Protein AF-A0A960THM5-F1 (afdb_monomer_lite)

Sequence (81 aa):
MKILAIRGVLDSSTGHRFERSLMELLREHREPIGLDFSGLKYMTSAGVASFLRVSQKAKERNSQLAIIRPSQEVGMMLDFL

Foldseek 3Di:
DAEDEDADEQEPVCLVVVLVVLVVVLVVDLEEYEYEQQRHDYYDPRRLVSVVVSQVVCVVSNYHYHYHDHDPRRVVSNVVD

Structure (mmCIF, N/CA/C/O backbone):
data_AF-A0A960THM5-F1
#
_entry.id   AF-A0A960THM5-F1
#
loop_
_atom_site.group_PDB
_atom_site.id
_atom_site.type_symbol
_atom_site.label_atom_id
_atom_site.label_alt_id
_atom_site.label_comp_id
_atom_site.label_asym_id
_atom_site.label_entity_id
_atom_site.label_seq_id
_atom_site.pdbx_PDB_ins_code
_atom_site.Cartn_x
_atom_site.Cartn_y
_atom_site.Cartn_z
_atom_site.occupancy
_atom_site.B_iso_or_equiv
_atom_site.auth_seq_id
_atom_site.auth_comp_id
_atom_site.auth_asym_id
_atom_site.auth_atom_id
_atom_site.pdbx_PDB_model_num
ATOM 1 N N . MET A 1 1 ? -9.842 -8.667 11.864 1.00 79.00 1 MET A N 1
ATOM 2 C CA . MET A 1 1 ? -8.799 -8.123 10.958 1.00 79.00 1 MET A CA 1
ATOM 3 C C . MET A 1 1 ? -8.835 -8.838 9.616 1.00 79.00 1 MET A C 1
ATOM 5 O O . MET A 1 1 ? -8.504 -10.018 9.537 1.00 79.00 1 MET A O 1
ATOM 9 N N . LYS A 1 2 ? -9.237 -8.125 8.563 1.00 90.00 2 LYS A N 1
ATOM 10 C CA . LYS A 1 2 ? -9.230 -8.621 7.178 1.00 90.00 2 LYS A CA 1
ATOM 11 C C . LYS A 1 2 ? -7.818 -8.483 6.604 1.00 90.00 2 LYS A C 1
ATOM 13 O O . LYS A 1 2 ? -7.173 -7.468 6.852 1.00 90.00 2 LYS A O 1
ATOM 18 N N . ILE A 1 3 ? -7.342 -9.479 5.858 1.00 94.31 3 ILE A N 1
ATOM 19 C CA . ILE A 1 3 ? -6.031 -9.439 5.192 1.00 94.31 3 ILE A CA 1
ATOM 20 C C . ILE A 1 3 ? -6.251 -9.409 3.681 1.00 94.31 3 ILE A C 1
ATOM 22 O O . ILE A 1 3 ? -6.955 -10.261 3.139 1.00 94.31 3 ILE A O 1
ATOM 26 N N . LEU A 1 4 ? -5.649 -8.433 3.006 1.00 94.88 4 LEU A N 1
ATOM 27 C CA . LEU A 1 4 ? -5.670 -8.286 1.558 1.00 94.88 4 LEU A CA 1
ATOM 28 C C . LEU A 1 4 ? -4.280 -8.572 0.992 1.00 94.88 4 LEU A C 1
ATOM 30 O O . LEU A 1 4 ? -3.307 -7.922 1.364 1.00 94.88 4 LEU A O 1
ATOM 34 N N . ALA A 1 5 ? -4.192 -9.523 0.065 1.00 96.75 5 ALA A N 1
ATOM 35 C CA . ALA A 1 5 ? -2.949 -9.801 -0.643 1.00 96.75 5 ALA A CA 1
ATOM 36 C C . ALA A 1 5 ? -2.720 -8.765 -1.750 1.00 96.75 5 ALA A C 1
ATOM 38 O O . ALA A 1 5 ? -3.533 -8.638 -2.669 1.00 96.75 5 ALA A O 1
ATOM 39 N N . ILE A 1 6 ? -1.588 -8.068 -1.691 1.00 97.00 6 ILE A N 1
ATOM 40 C CA . ILE A 1 6 ? -1.141 -7.129 -2.717 1.00 97.00 6 ILE A CA 1
ATOM 41 C C . ILE A 1 6 ? -0.069 -7.813 -3.560 1.00 97.00 6 ILE A C 1
ATOM 43 O O . ILE A 1 6 ? 0.884 -8.396 -3.044 1.00 97.00 6 ILE A O 1
ATOM 47 N N . ARG A 1 7 ? -0.258 -7.795 -4.882 1.00 96.44 7 ARG A N 1
ATOM 48 C CA . ARG A 1 7 ? 0.593 -8.522 -5.829 1.00 96.44 7 ARG A CA 1
ATOM 49 C C . ARG A 1 7 ? 0.982 -7.658 -7.019 1.00 96.44 7 ARG A C 1
ATOM 51 O O . ARG A 1 7 ? 0.200 -6.814 -7.448 1.00 96.44 7 ARG A O 1
ATOM 58 N N . GLY A 1 8 ? 2.145 -7.942 -7.600 1.00 96.62 8 GLY A N 1
ATOM 59 C CA . GLY A 1 8 ? 2.617 -7.287 -8.819 1.00 96.62 8 GLY A CA 1
ATOM 60 C C . GLY A 1 8 ? 3.464 -6.058 -8.518 1.00 96.62 8 GLY A C 1
ATOM 61 O O . GLY A 1 8 ? 4.397 -6.151 -7.731 1.00 96.62 8 GLY A O 1
ATOM 62 N N . VAL A 1 9 ? 3.167 -4.935 -9.167 1.00 96.88 9 VAL A N 1
ATOM 63 C CA . VAL A 1 9 ? 3.892 -3.666 -9.015 1.00 96.88 9 VAL A CA 1
ATOM 64 C C . VAL A 1 9 ? 2.892 -2.575 -8.653 1.00 96.88 9 VAL A C 1
ATOM 66 O O . VAL A 1 9 ? 1.795 -2.541 -9.218 1.00 96.88 9 VAL A O 1
ATOM 69 N N . LEU A 1 10 ? 3.256 -1.699 -7.715 1.00 97.44 10 LEU A N 1
ATOM 70 C CA . LEU A 1 10 ? 2.478 -0.506 -7.391 1.00 97.44 10 LEU A CA 1
ATOM 71 C C . LEU A 1 10 ? 3.154 0.723 -8.013 1.00 97.44 10 LEU A C 1
ATOM 73 O O . LEU A 1 10 ? 4.203 1.175 -7.558 1.00 97.44 10 LEU A O 1
ATOM 77 N N . ASP A 1 11 ? 2.561 1.247 -9.080 1.00 97.19 11 ASP A N 1
ATOM 78 C CA . ASP A 1 11 ? 3.095 2.358 -9.866 1.00 97.19 11 ASP A CA 1
ATOM 79 C C . ASP A 1 11 ? 1.986 3.298 -10.368 1.00 97.19 11 ASP A C 1
ATOM 81 O O . ASP A 1 11 ? 0.853 3.256 -9.886 1.00 97.19 11 ASP A O 1
ATOM 85 N N . SER A 1 12 ? 2.302 4.185 -11.314 1.00 96.94 12 SER A N 1
ATOM 86 C CA . SER A 1 12 ? 1.336 5.129 -11.889 1.00 96.94 12 SER A CA 1
ATOM 87 C C . SER A 1 12 ? 0.186 4.453 -12.645 1.00 96.94 12 SER A C 1
ATOM 89 O O . SER A 1 12 ? -0.897 5.028 -12.731 1.00 96.94 12 SER A O 1
ATOM 91 N N . SER A 1 13 ? 0.387 3.242 -13.165 1.00 97.44 13 SER A N 1
ATOM 92 C CA . SER A 1 13 ? -0.630 2.491 -13.903 1.00 97.44 13 SER A CA 1
ATOM 93 C C . SER A 1 13 ? -1.543 1.678 -12.982 1.00 97.44 13 SER A C 1
ATOM 95 O O . SER A 1 13 ? -2.733 1.524 -13.262 1.00 97.44 13 SER A O 1
ATOM 97 N N . THR A 1 14 ? -1.024 1.191 -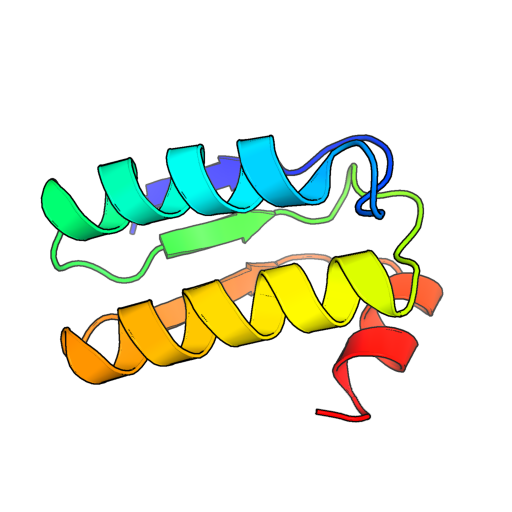11.851 1.00 97.62 14 THR A N 1
ATOM 98 C CA . THR A 1 14 ? -1.779 0.333 -10.923 1.00 97.62 14 THR A CA 1
ATOM 99 C C . THR A 1 14 ? -2.298 1.066 -9.686 1.00 97.62 14 THR A C 1
ATOM 101 O O . THR A 1 14 ? -3.269 0.611 -9.070 1.00 97.62 14 THR A O 1
ATOM 104 N N . GLY A 1 15 ? -1.721 2.224 -9.348 1.00 97.31 15 GLY A N 1
ATOM 105 C CA . GLY A 1 15 ? -2.038 3.008 -8.152 1.00 97.31 15 GLY A CA 1
ATOM 106 C C . GLY A 1 15 ? -3.515 3.374 -8.036 1.00 97.31 15 GLY A C 1
ATOM 107 O O . GLY A 1 15 ? -4.123 3.182 -6.986 1.00 97.31 15 GLY A O 1
ATOM 108 N N . HIS A 1 16 ? -4.147 3.783 -9.137 1.00 96.81 16 HIS A N 1
ATOM 109 C CA . HIS A 1 16 ? -5.561 4.159 -9.114 1.00 96.81 16 HIS A CA 1
ATOM 110 C C . HIS A 1 16 ? -6.494 2.988 -8.751 1.00 96.81 16 HIS A C 1
ATOM 112 O O . HIS A 1 16 ? -7.464 3.156 -8.007 1.00 96.81 16 HIS A O 1
ATOM 118 N N . ARG A 1 17 ? -6.199 1.778 -9.246 1.00 96.62 17 ARG A N 1
ATOM 119 C CA . ARG A 1 17 ? -6.963 0.569 -8.900 1.00 96.62 17 ARG A CA 1
ATOM 120 C C . ARG A 1 17 ? -6.741 0.176 -7.440 1.00 96.62 17 ARG A C 1
ATOM 122 O O . ARG A 1 17 ? -7.698 -0.207 -6.766 1.00 96.62 17 ARG A O 1
ATOM 129 N N . PHE A 1 18 ? -5.500 0.274 -6.965 1.00 97.06 18 PHE A N 1
ATOM 130 C CA . PHE A 1 18 ? -5.139 0.033 -5.570 1.00 97.06 18 PHE A CA 1
ATOM 131 C C . PHE A 1 18 ? -5.915 0.960 -4.623 1.00 97.06 18 PHE A C 1
ATOM 133 O O . PHE A 1 18 ? -6.588 0.478 -3.711 1.00 97.06 18 PHE A O 1
ATOM 140 N N . GLU A 1 19 ? -5.902 2.269 -4.897 1.00 97.31 19 GLU A N 1
ATOM 141 C CA . GLU A 1 19 ? -6.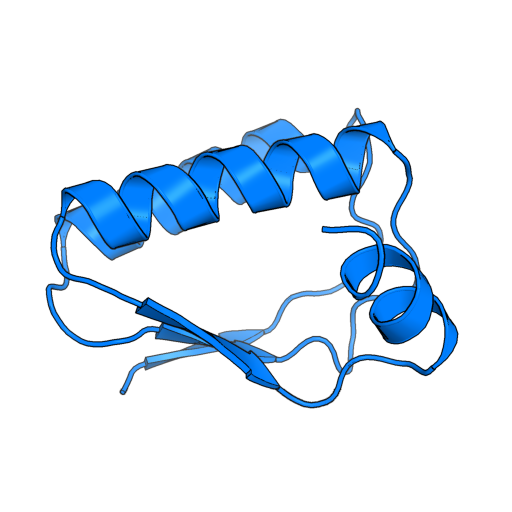616 3.268 -4.100 1.00 97.31 19 GLU A CA 1
ATOM 142 C C . GLU A 1 19 ? -8.109 2.979 -4.037 1.00 97.31 19 GLU A C 1
ATOM 144 O O . GLU A 1 19 ? -8.682 2.902 -2.954 1.00 97.31 19 GLU A O 1
ATOM 149 N N . ARG A 1 20 ? -8.738 2.767 -5.196 1.00 96.75 20 ARG A N 1
ATOM 150 C CA . ARG A 1 20 ? -10.176 2.500 -5.277 1.00 96.75 20 ARG A CA 1
ATOM 151 C C . ARG A 1 20 ? -10.576 1.285 -4.443 1.00 96.75 20 ARG A C 1
ATOM 153 O O . ARG A 1 20 ? -11.479 1.390 -3.619 1.00 96.75 20 ARG A O 1
ATOM 160 N N . SER A 1 21 ? -9.856 0.176 -4.613 1.00 94.50 21 SER A N 1
ATOM 161 C CA . SER A 1 21 ? -10.171 -1.093 -3.946 1.00 94.50 21 SER A CA 1
ATOM 162 C C . SER A 1 21 ? -10.053 -0.978 -2.423 1.00 94.50 21 SER A C 1
ATOM 164 O O . SER A 1 21 ? -10.899 -1.480 -1.686 1.00 94.50 21 SER A O 1
ATOM 166 N N . LEU A 1 22 ? -9.023 -0.287 -1.924 1.00 95.00 22 LEU A N 1
ATOM 167 C CA . LEU A 1 22 ? -8.874 -0.076 -0.484 1.00 95.00 22 LEU A CA 1
ATOM 168 C C . LEU A 1 22 ? -9.865 0.943 0.067 1.00 95.00 22 LEU A C 1
ATOM 170 O O . LEU A 1 22 ? -10.365 0.758 1.172 1.00 95.00 22 LEU A O 1
ATOM 174 N N . MET A 1 23 ? -10.189 1.991 -0.687 1.00 94.25 23 MET A N 1
ATOM 175 C CA . MET A 1 23 ? -11.195 2.964 -0.270 1.00 94.25 23 MET A CA 1
ATOM 176 C C . MET A 1 23 ? -12.590 2.343 -0.158 1.00 94.25 23 MET A C 1
ATOM 178 O O . MET A 1 23 ? -13.337 2.723 0.741 1.00 94.25 23 MET A O 1
ATOM 182 N N . GLU A 1 24 ? -12.942 1.397 -1.029 1.00 93.62 24 GLU A N 1
ATOM 183 C CA . GLU A 1 24 ? -14.172 0.603 -0.914 1.00 93.62 24 GLU A CA 1
ATOM 184 C C . GLU A 1 24 ? -14.160 -0.240 0.369 1.00 93.62 24 GLU A C 1
ATOM 186 O O . GLU A 1 24 ? -15.070 -0.126 1.191 1.00 93.62 24 GLU A O 1
ATOM 191 N N . LEU A 1 25 ? -13.071 -0.966 0.635 1.00 91.88 25 LEU A N 1
ATOM 192 C CA . LEU A 1 25 ? -12.935 -1.767 1.857 1.00 91.88 25 LEU A CA 1
ATOM 193 C C . LEU A 1 25 ? -12.982 -0.927 3.144 1.00 91.88 25 LEU A C 1
ATOM 195 O O . LEU A 1 25 ? -13.628 -1.323 4.111 1.00 91.88 25 LEU A O 1
ATOM 199 N N . LEU A 1 26 ? -12.342 0.245 3.157 1.00 91.75 26 LEU A N 1
ATOM 200 C CA . LEU A 1 26 ? -12.368 1.195 4.279 1.00 91.75 26 LEU A CA 1
ATOM 201 C C . LEU A 1 26 ? -13.739 1.869 4.472 1.00 91.75 26 LEU A C 1
ATOM 203 O O . LEU A 1 26 ? -13.983 2.517 5.494 1.00 91.75 26 LEU A O 1
ATOM 207 N N . ARG A 1 27 ? -14.631 1.804 3.477 1.00 90.50 27 ARG A N 1
ATOM 208 C CA . ARG A 1 27 ? -16.028 2.243 3.625 1.00 90.50 27 ARG A CA 1
ATOM 209 C C . ARG A 1 27 ? -16.883 1.155 4.253 1.00 90.50 27 ARG A C 1
ATOM 211 O O . ARG A 1 27 ? -17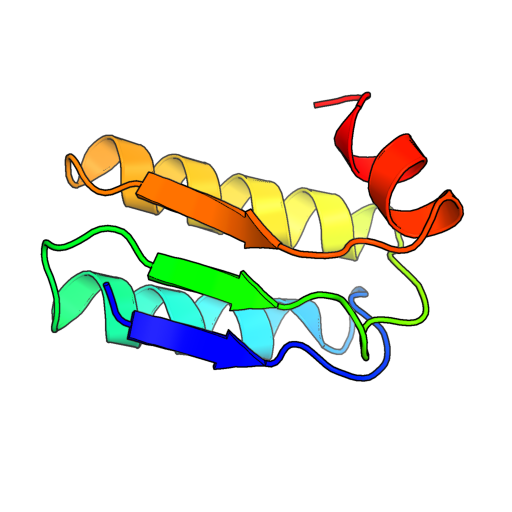.710 1.475 5.099 1.00 90.50 27 ARG A O 1
ATOM 218 N N . GLU A 1 28 ? -16.669 -0.092 3.852 1.00 88.62 28 GLU A N 1
ATOM 219 C CA . GLU A 1 28 ? -17.433 -1.249 4.327 1.00 88.62 28 GLU A CA 1
ATOM 220 C C . GLU A 1 28 ? -17.023 -1.700 5.732 1.00 88.62 28 GLU A C 1
ATOM 222 O O . GLU A 1 28 ? -17.836 -2.248 6.476 1.00 88.62 28 GLU A O 1
ATOM 227 N N . HIS A 1 29 ? -15.769 -1.460 6.119 1.00 83.44 29 HIS A N 1
ATOM 228 C CA . HIS A 1 29 ? -15.204 -1.974 7.359 1.00 83.44 29 HIS A CA 1
ATOM 229 C C . HIS A 1 29 ? -14.542 -0.872 8.189 1.00 83.44 29 HIS A C 1
ATOM 231 O O . HIS A 1 29 ? -13.820 -0.023 7.673 1.00 83.44 29 HIS A O 1
ATOM 237 N N . ARG A 1 30 ? -14.766 -0.919 9.509 1.00 84.06 30 ARG A N 1
ATOM 238 C CA . ARG A 1 30 ? -14.094 -0.042 10.487 1.00 84.06 30 ARG A CA 1
ATOM 239 C C . ARG A 1 30 ? -12.883 -0.690 11.157 1.00 84.06 30 ARG A C 1
ATOM 241 O O . ARG A 1 30 ? -12.094 0.006 11.782 1.00 84.06 30 ARG A O 1
ATOM 248 N N . GLU A 1 31 ? -12.737 -2.005 11.036 1.00 89.50 31 GLU A N 1
ATOM 249 C CA . GLU A 1 31 ? -11.586 -2.724 11.582 1.00 89.50 31 GLU A CA 1
ATOM 250 C C . GLU A 1 31 ? -10.292 -2.389 10.822 1.00 89.50 31 GLU A C 1
ATOM 252 O O . GLU A 1 31 ? -10.352 -2.030 9.642 1.00 89.50 31 GLU A O 1
ATOM 257 N N . PRO A 1 32 ? -9.118 -2.564 11.456 1.00 90.94 32 PRO A N 1
ATOM 258 C CA . PRO A 1 32 ? -7.843 -2.539 10.755 1.00 90.94 32 PRO A CA 1
ATOM 259 C C . PRO A 1 32 ? -7.787 -3.555 9.608 1.00 90.94 32 PRO A C 1
ATOM 261 O O . PRO A 1 32 ? -8.305 -4.677 9.713 1.00 90.94 32 PRO A O 1
ATOM 264 N N . ILE A 1 33 ? -7.108 -3.170 8.529 1.00 95.00 33 ILE A N 1
ATOM 265 C CA . ILE A 1 33 ? -6.888 -4.004 7.346 1.00 95.00 33 ILE A CA 1
ATOM 266 C C . ILE A 1 33 ? -5.397 -4.321 7.246 1.00 95.00 33 ILE A C 1
ATOM 268 O O . ILE A 1 33 ? -4.562 -3.421 7.175 1.00 95.00 33 ILE A O 1
ATOM 272 N N . GLY A 1 34 ? -5.061 -5.607 7.221 1.00 96.25 34 GLY A N 1
ATOM 273 C CA . GLY A 1 34 ? -3.714 -6.075 6.919 1.00 96.25 34 GLY A CA 1
ATOM 274 C C . GLY A 1 34 ? -3.480 -6.109 5.412 1.00 96.25 34 GLY A C 1
ATOM 275 O O . GLY A 1 34 ? -4.307 -6.638 4.674 1.00 96.25 34 GLY A O 1
ATOM 276 N N . LEU A 1 35 ? -2.357 -5.581 4.947 1.00 97.12 35 LEU A N 1
ATOM 277 C CA . LEU A 1 35 ? -1.928 -5.638 3.557 1.00 97.12 35 LEU A CA 1
ATOM 278 C C . LEU A 1 35 ? -0.724 -6.574 3.454 1.00 97.12 35 LEU A C 1
ATOM 280 O O . LEU A 1 35 ? 0.377 -6.220 3.866 1.00 97.12 35 LEU A O 1
ATOM 284 N N . ASP A 1 36 ? -0.937 -7.779 2.928 1.00 97.75 36 ASP A N 1
ATOM 285 C CA . ASP A 1 36 ? 0.137 -8.747 2.701 1.00 97.75 36 ASP A CA 1
ATOM 286 C C . ASP A 1 36 ? 0.880 -8.396 1.409 1.00 97.75 36 ASP A C 1
ATOM 288 O O . ASP A 1 36 ? 0.354 -8.553 0.305 1.00 97.75 36 ASP A O 1
ATOM 292 N N . PHE A 1 37 ? 2.098 -7.886 1.569 1.00 97.88 37 PHE A N 1
ATOM 293 C CA . PHE A 1 37 ? 2.989 -7.428 0.507 1.00 97.88 37 PHE A CA 1
ATOM 294 C C . PHE A 1 37 ? 3.950 -8.526 0.027 1.00 97.88 37 PHE A C 1
ATOM 296 O O . PHE A 1 37 ? 4.805 -8.250 -0.810 1.00 97.88 37 PHE A O 1
ATOM 303 N N . SER A 1 38 ? 3.783 -9.783 0.457 1.00 97.56 38 SER A N 1
ATOM 304 C CA . SER A 1 38 ? 4.643 -10.899 0.024 1.00 97.56 38 SER A CA 1
ATOM 305 C C . SER A 1 38 ? 4.653 -11.131 -1.494 1.00 97.56 38 SER A C 1
ATOM 307 O O . SER A 1 38 ? 5.596 -11.715 -2.024 1.00 97.56 38 SER A O 1
ATOM 309 N N . GLY A 1 39 ? 3.618 -10.679 -2.211 1.00 97.12 39 GLY A N 1
ATOM 310 C CA . GLY A 1 39 ? 3.551 -10.724 -3.674 1.00 97.12 39 GLY A CA 1
ATOM 311 C C . GLY A 1 39 ? 3.831 -9.391 -4.373 1.00 97.12 39 GLY A C 1
ATOM 312 O O . GLY A 1 39 ? 3.781 -9.345 -5.608 1.00 97.12 39 GLY A O 1
ATOM 313 N N . LEU A 1 40 ? 4.064 -8.310 -3.623 1.00 97.62 40 LEU A N 1
ATOM 314 C CA . LEU A 1 40 ? 4.371 -6.990 -4.160 1.00 97.62 40 LEU A CA 1
ATOM 315 C C . LEU A 1 40 ? 5.865 -6.934 -4.473 1.00 97.62 40 LEU A C 1
ATOM 317 O O . LEU A 1 40 ? 6.712 -6.943 -3.587 1.00 97.62 40 LEU A O 1
ATOM 321 N N . LYS A 1 41 ? 6.180 -6.914 -5.764 1.00 94.88 41 LYS A N 1
ATOM 322 C CA . LYS A 1 41 ? 7.550 -6.985 -6.267 1.00 94.88 41 LYS A CA 1
ATOM 323 C C . LYS A 1 41 ? 8.269 -5.651 -6.139 1.00 94.88 41 LYS A C 1
ATOM 325 O O . LYS A 1 41 ? 9.448 -5.642 -5.827 1.00 94.88 41 LYS A O 1
ATOM 330 N N . TYR A 1 42 ? 7.566 -4.553 -6.416 1.00 93.50 42 TYR A N 1
ATOM 331 C CA . TYR A 1 42 ? 8.179 -3.235 -6.535 1.00 93.50 42 TYR A CA 1
ATOM 332 C C . TYR A 1 42 ? 7.166 -2.102 -6.328 1.00 93.50 42 TYR A C 1
ATOM 334 O O . TYR A 1 42 ? 5.970 -2.265 -6.604 1.00 93.50 42 TYR A O 1
ATOM 342 N N . MET A 1 43 ? 7.663 -0.944 -5.885 1.00 95.62 43 MET A N 1
ATOM 343 C CA . MET A 1 43 ? 6.915 0.308 -5.796 1.00 95.62 43 MET A CA 1
ATOM 344 C C . MET A 1 43 ? 7.707 1.459 -6.419 1.00 95.62 43 MET A C 1
ATOM 346 O O . MET A 1 43 ? 8.870 1.661 -6.085 1.00 95.62 43 MET A O 1
ATOM 350 N N . THR A 1 44 ? 7.062 2.263 -7.265 1.00 94.94 44 THR A N 1
ATOM 351 C CA . THR A 1 44 ? 7.619 3.561 -7.694 1.00 94.94 44 THR A CA 1
ATOM 352 C C . THR A 1 44 ? 7.209 4.675 -6.727 1.00 94.94 44 THR A C 1
ATOM 354 O O . THR A 1 44 ? 6.329 4.487 -5.885 1.00 94.94 44 THR A O 1
ATOM 357 N N . SER A 1 45 ? 7.755 5.884 -6.896 1.00 93.38 45 SER A N 1
ATOM 358 C CA . SER A 1 45 ? 7.306 7.086 -6.172 1.00 93.38 45 SER A CA 1
ATOM 359 C C . SER A 1 45 ? 5.802 7.359 -6.334 1.00 93.38 45 SER A C 1
ATOM 361 O O . SER A 1 45 ? 5.127 7.726 -5.373 1.00 93.38 45 SER A O 1
ATOM 363 N N . ALA A 1 46 ? 5.242 7.112 -7.523 1.00 95.12 46 ALA A N 1
ATOM 364 C CA . ALA A 1 46 ? 3.803 7.220 -7.762 1.00 95.12 46 ALA A CA 1
ATOM 365 C C . ALA A 1 46 ? 3.007 6.167 -6.969 1.00 95.12 46 ALA A C 1
ATOM 367 O O . ALA A 1 46 ? 1.924 6.458 -6.451 1.00 95.12 46 ALA A O 1
ATOM 368 N N . GLY A 1 47 ? 3.558 4.959 -6.832 1.00 95.62 47 GLY A N 1
ATOM 369 C CA . GLY A 1 47 ? 2.982 3.906 -6.005 1.00 95.62 47 GLY A CA 1
ATOM 370 C C . GLY A 1 47 ? 2.997 4.245 -4.516 1.00 95.62 47 GLY A C 1
ATOM 371 O O . GLY A 1 47 ? 1.972 4.124 -3.849 1.00 95.62 47 GLY A O 1
ATOM 372 N N . VAL A 1 48 ? 4.126 4.750 -4.013 1.00 95.38 48 VAL A N 1
ATOM 373 C CA . VAL A 1 48 ? 4.277 5.251 -2.636 1.00 95.38 48 VAL A CA 1
ATOM 374 C C . VAL A 1 48 ? 3.267 6.363 -2.345 1.00 95.38 48 VAL A C 1
ATOM 376 O O . VAL A 1 48 ? 2.538 6.298 -1.356 1.00 95.38 48 VAL A O 1
ATOM 379 N N . ALA A 1 49 ? 3.137 7.341 -3.245 1.00 95.31 49 ALA A N 1
ATOM 380 C CA . ALA A 1 49 ? 2.153 8.412 -3.103 1.00 95.31 49 ALA A CA 1
ATOM 381 C C . ALA A 1 49 ? 0.707 7.881 -3.073 1.00 95.31 49 ALA A C 1
ATOM 383 O O . ALA A 1 49 ? -0.130 8.401 -2.334 1.00 95.31 49 ALA A O 1
ATOM 384 N N . SER A 1 50 ? 0.413 6.834 -3.850 1.00 96.50 50 SER A N 1
ATOM 385 C CA . SER A 1 50 ? -0.896 6.169 -3.836 1.00 96.50 50 SER A CA 1
ATOM 386 C C . SER A 1 50 ? -1.161 5.482 -2.496 1.00 96.50 50 SER A C 1
ATOM 388 O O . SER A 1 50 ? -2.234 5.649 -1.920 1.00 96.50 50 SER A O 1
ATOM 390 N N . PHE A 1 51 ? -0.166 4.778 -1.950 1.00 95.88 51 PHE A N 1
ATOM 391 C CA . PHE A 1 51 ? -0.238 4.185 -0.615 1.00 95.88 51 PHE A CA 1
ATOM 392 C C . PHE A 1 51 ? -0.490 5.236 0.473 1.00 95.88 51 PHE A C 1
ATOM 394 O O . PHE A 1 51 ? -1.439 5.094 1.244 1.00 95.88 51 PHE A O 1
ATOM 401 N N . LEU A 1 52 ? 0.279 6.328 0.483 1.00 95.00 52 LEU A N 1
ATOM 402 C CA . LEU A 1 52 ? 0.110 7.431 1.433 1.00 95.00 52 LEU A CA 1
ATOM 403 C C . LEU A 1 52 ? -1.307 8.006 1.432 1.00 95.00 52 LEU A C 1
ATOM 405 O O . LEU A 1 52 ? -1.884 8.222 2.498 1.00 95.00 52 LEU A O 1
ATOM 409 N N . ARG A 1 53 ? -1.889 8.235 0.246 1.00 95.56 53 ARG A N 1
ATOM 410 C CA . ARG A 1 53 ? -3.257 8.758 0.127 1.00 95.56 53 ARG A CA 1
ATOM 411 C C . ARG A 1 53 ? -4.266 7.848 0.820 1.00 95.56 53 ARG A C 1
ATOM 413 O O . ARG A 1 53 ? -5.111 8.341 1.564 1.00 95.56 53 ARG A O 1
ATOM 420 N N . VAL A 1 54 ? -4.170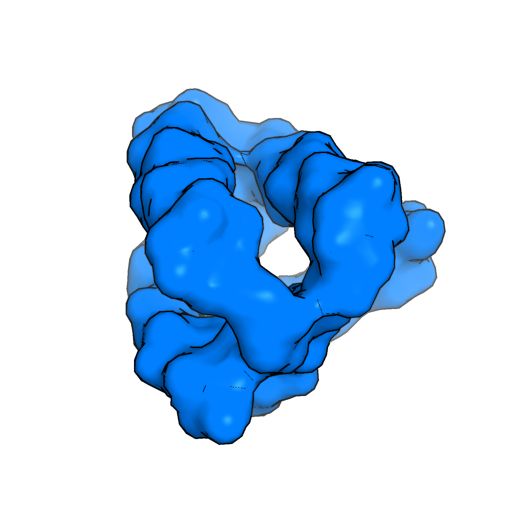 6.534 0.621 1.00 95.62 54 VAL A N 1
ATOM 421 C CA . VAL A 1 54 ? -5.079 5.581 1.275 1.00 95.62 54 VAL A CA 1
ATOM 422 C C . VAL A 1 54 ? -4.811 5.501 2.777 1.00 95.62 54 VAL A C 1
ATOM 424 O O . VAL A 1 54 ? -5.761 5.522 3.555 1.00 95.62 54 VAL A O 1
ATOM 427 N N . SER A 1 55 ? -3.549 5.463 3.204 1.00 94.25 55 SER A N 1
ATOM 428 C CA . SER A 1 55 ? -3.175 5.438 4.625 1.00 94.25 55 SER A CA 1
ATOM 429 C C . SER A 1 55 ? -3.710 6.657 5.376 1.00 94.25 55 SER A C 1
ATOM 431 O O . SER A 1 55 ? -4.291 6.520 6.455 1.00 94.25 55 SER A O 1
ATOM 433 N N . GLN A 1 56 ? -3.620 7.844 4.770 1.00 94.44 56 GLN A N 1
ATOM 434 C CA . GLN A 1 56 ? -4.199 9.064 5.326 1.00 94.44 56 GLN A CA 1
ATOM 435 C C . GLN A 1 56 ? -5.728 8.968 5.425 1.00 94.44 56 GLN A C 1
ATOM 437 O O . GLN A 1 56 ? -6.308 9.334 6.447 1.00 94.44 56 GLN A O 1
ATOM 442 N N . LYS A 1 57 ? -6.395 8.411 4.406 1.00 94.38 57 LYS A N 1
ATOM 443 C CA . LYS A 1 57 ? -7.852 8.197 4.423 1.00 94.38 57 LYS A CA 1
ATOM 444 C C . LYS A 1 57 ? -8.295 7.157 5.452 1.00 94.38 57 LYS A C 1
ATOM 446 O O . LYS A 1 57 ? -9.363 7.319 6.041 1.00 94.38 57 LYS A O 1
ATOM 451 N N . ALA A 1 58 ? -7.497 6.119 5.695 1.00 93.81 58 ALA A N 1
ATOM 452 C CA . ALA A 1 58 ? -7.741 5.166 6.773 1.00 93.81 58 ALA A CA 1
ATOM 453 C C . ALA A 1 58 ? -7.672 5.873 8.136 1.00 93.81 58 ALA A C 1
ATOM 455 O O . ALA A 1 58 ? -8.607 5.755 8.929 1.00 93.81 58 ALA A O 1
ATOM 456 N N . LYS A 1 59 ? -6.637 6.698 8.353 1.00 92.31 59 LYS A N 1
ATOM 457 C CA . LYS A 1 59 ? -6.454 7.486 9.581 1.00 92.31 59 LYS A CA 1
ATOM 458 C C . LYS A 1 59 ? -7.607 8.461 9.832 1.00 92.31 59 LYS A C 1
ATOM 460 O O . LYS A 1 59 ? -8.142 8.486 10.934 1.00 92.31 59 LYS A O 1
ATOM 465 N N . GLU A 1 60 ? -8.041 9.208 8.814 1.00 93.88 60 GLU A N 1
ATOM 466 C CA . GLU A 1 60 ? -9.215 10.103 8.890 1.00 93.88 60 GLU A CA 1
ATOM 467 C C . GLU A 1 60 ? -10.500 9.369 9.317 1.00 93.88 60 GLU A C 1
ATOM 469 O O . GLU A 1 60 ? -11.412 9.972 9.879 1.00 93.88 60 GLU A O 1
ATOM 474 N N . ARG A 1 61 ? -10.579 8.061 9.058 1.00 91.00 61 ARG A N 1
ATOM 475 C CA . ARG A 1 61 ? -11.717 7.199 9.399 1.00 91.00 61 ARG A CA 1
ATOM 476 C C . ARG A 1 61 ? -11.541 6.441 10.716 1.00 91.00 61 ARG A C 1
ATOM 478 O O . ARG A 1 61 ? -12.361 5.573 11.008 1.00 91.00 61 ARG A O 1
ATOM 485 N N . ASN A 1 62 ? -10.506 6.748 11.502 1.00 90.69 62 ASN A N 1
ATOM 486 C CA . ASN A 1 62 ? -10.115 5.985 12.694 1.00 90.69 62 ASN A CA 1
ATOM 487 C C . ASN A 1 62 ? -9.898 4.485 12.406 1.00 90.69 62 ASN A C 1
ATOM 489 O O . ASN A 1 62 ? -10.134 3.639 13.265 1.00 90.69 62 ASN A O 1
ATOM 493 N N . SER A 1 63 ? -9.455 4.159 11.190 1.00 91.06 63 SER A N 1
ATOM 494 C CA . SER A 1 63 ? -9.009 2.826 10.790 1.00 91.06 63 SER A CA 1
ATOM 495 C C . SER A 1 63 ? -7.493 2.836 10.566 1.00 91.06 63 SER A C 1
ATOM 497 O O . SER A 1 63 ? -6.853 3.889 10.525 1.00 91.06 63 SER A O 1
ATOM 499 N N . GLN A 1 64 ? -6.896 1.654 10.450 1.00 89.44 64 GLN A N 1
ATOM 500 C CA . GLN A 1 64 ? -5.457 1.477 10.282 1.00 89.44 64 GLN A CA 1
ATOM 501 C C . GLN A 1 64 ? -5.170 0.480 9.163 1.00 89.44 64 GLN A C 1
ATOM 503 O O . GLN A 1 64 ? -5.891 -0.506 8.990 1.00 89.44 64 GLN A O 1
ATOM 508 N N . LEU A 1 65 ? -4.088 0.730 8.428 1.00 94.00 65 LEU A N 1
ATOM 509 C CA . LEU A 1 65 ? -3.519 -0.217 7.479 1.00 94.00 65 LEU A CA 1
ATOM 510 C C . LEU A 1 65 ? -2.253 -0.803 8.099 1.00 94.00 65 LEU A C 1
ATOM 512 O O . LEU A 1 65 ? -1.326 -0.063 8.418 1.00 94.00 65 LEU A O 1
ATOM 516 N N . ALA A 1 66 ? -2.220 -2.120 8.277 1.00 94.06 66 ALA A N 1
ATOM 517 C CA . ALA A 1 66 ? -1.045 -2.828 8.769 1.00 94.06 66 ALA A CA 1
ATOM 518 C C . ALA A 1 66 ? -0.301 -3.454 7.589 1.00 94.06 66 ALA A C 1
ATOM 520 O O . ALA A 1 66 ? -0.890 -4.212 6.823 1.00 94.06 66 ALA A O 1
ATOM 521 N N . ILE A 1 67 ? 0.987 -3.161 7.438 1.00 95.44 67 ILE A N 1
ATOM 522 C CA . ILE A 1 67 ? 1.816 -3.745 6.378 1.00 95.44 67 ILE A CA 1
ATOM 523 C C . ILE A 1 67 ? 2.345 -5.096 6.865 1.00 95.44 67 ILE A C 1
ATOM 525 O O . ILE A 1 67 ? 2.886 -5.202 7.964 1.00 95.44 67 ILE A O 1
ATOM 529 N N . ILE A 1 68 ? 2.173 -6.140 6.057 1.00 97.38 68 ILE A N 1
ATOM 530 C CA . ILE A 1 68 ? 2.547 -7.516 6.392 1.00 97.38 68 ILE A CA 1
ATOM 531 C C . ILE A 1 68 ? 3.526 -8.023 5.332 1.00 97.38 68 ILE A C 1
ATOM 533 O O . ILE A 1 68 ? 3.230 -7.969 4.144 1.00 97.38 68 ILE A O 1
ATOM 537 N N . ARG A 1 69 ? 4.675 -8.558 5.767 1.00 97.25 69 ARG A N 1
ATOM 538 C CA . ARG A 1 69 ? 5.693 -9.202 4.909 1.00 97.25 69 ARG A CA 1
ATOM 539 C C . ARG A 1 69 ? 6.095 -8.381 3.663 1.00 97.25 69 ARG A C 1
ATOM 541 O O . ARG A 1 69 ? 6.051 -8.922 2.556 1.00 97.25 69 ARG A O 1
ATOM 548 N N . PRO A 1 70 ? 6.486 -7.100 3.797 1.00 97.00 70 PRO A N 1
ATOM 549 C CA . PRO A 1 70 ? 7.102 -6.403 2.675 1.00 97.00 70 PRO A CA 1
ATOM 550 C C . PRO A 1 70 ? 8.437 -7.074 2.316 1.00 97.00 70 PRO A C 1
ATOM 552 O O . PRO A 1 70 ? 9.129 -7.607 3.188 1.00 97.00 70 PRO A O 1
ATOM 555 N N . SER A 1 71 ? 8.814 -7.042 1.036 1.00 95.75 71 SER A N 1
ATOM 556 C CA . SER A 1 71 ? 10.204 -7.315 0.655 1.00 95.75 71 SER A CA 1
ATOM 557 C C . SER A 1 71 ? 11.118 -6.233 1.239 1.00 95.75 71 SER A C 1
ATOM 559 O O . SER A 1 71 ? 10.649 -5.152 1.595 1.00 95.75 71 SER A O 1
ATOM 561 N N . GLN A 1 72 ? 12.426 -6.489 1.320 1.00 94.50 72 GLN A N 1
ATOM 562 C CA . GLN A 1 72 ? 13.373 -5.482 1.813 1.00 94.50 72 GLN A CA 1
ATOM 563 C C . GLN A 1 72 ? 13.314 -4.190 0.981 1.00 94.50 72 GLN A C 1
ATOM 565 O O . GLN A 1 72 ? 13.303 -3.100 1.539 1.00 94.50 72 GLN A O 1
ATOM 570 N N . GLU A 1 73 ? 13.220 -4.309 -0.346 1.00 92.31 73 GLU A N 1
ATOM 571 C CA . GLU A 1 73 ? 13.120 -3.166 -1.259 1.00 92.31 73 GLU A CA 1
ATOM 572 C C . GLU A 1 73 ? 11.835 -2.359 -1.042 1.00 92.31 73 GLU A C 1
ATOM 574 O O . GLU A 1 73 ? 11.880 -1.137 -0.914 1.00 92.31 73 GLU A O 1
ATOM 57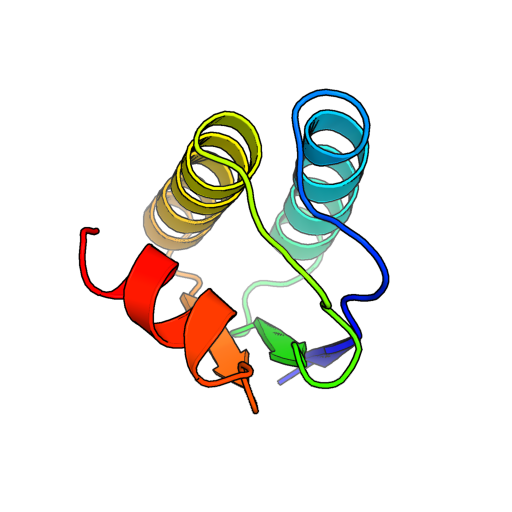9 N N . VAL A 1 74 ? 10.691 -3.039 -0.934 1.00 94.31 74 VAL A N 1
ATOM 580 C CA . VAL A 1 74 ? 9.409 -2.381 -0.657 1.00 94.31 74 VAL A CA 1
ATOM 581 C C . VAL A 1 74 ? 9.415 -1.744 0.734 1.00 94.31 74 VAL A C 1
ATOM 583 O O . VAL A 1 74 ? 8.922 -0.632 0.882 1.00 94.31 74 VAL A O 1
ATOM 586 N N . GLY A 1 75 ? 9.998 -2.409 1.735 1.00 93.88 75 GLY A N 1
ATOM 587 C CA . GLY A 1 75 ? 10.164 -1.874 3.086 1.00 93.88 75 GLY A CA 1
ATOM 588 C C . GLY A 1 75 ? 10.969 -0.576 3.094 1.00 93.88 75 GLY A C 1
ATOM 589 O O . GLY A 1 75 ? 10.477 0.430 3.591 1.00 93.88 75 GLY A O 1
ATOM 590 N N . MET A 1 76 ? 12.130 -0.556 2.429 1.00 90.94 76 MET A N 1
ATOM 591 C CA . MET A 1 76 ? 12.949 0.656 2.313 1.00 90.94 76 MET A CA 1
ATOM 592 C C . MET A 1 76 ? 12.172 1.822 1.692 1.00 90.94 76 MET A C 1
ATOM 594 O O . MET A 1 76 ? 12.282 2.942 2.169 1.00 90.94 76 MET A O 1
ATOM 598 N N . MET A 1 77 ? 11.352 1.578 0.664 1.00 89.94 77 MET A N 1
ATOM 599 C CA . MET A 1 77 ? 10.527 2.632 0.052 1.00 89.94 77 MET A CA 1
ATOM 600 C C . MET A 1 77 ? 9.464 3.204 1.002 1.00 89.94 77 MET A C 1
ATOM 602 O O . MET A 1 77 ? 9.047 4.348 0.829 1.00 89.94 77 MET A O 1
ATOM 606 N N . LEU A 1 78 ? 9.007 2.413 1.974 1.00 87.38 78 LEU A N 1
ATOM 607 C CA . LEU A 1 78 ? 8.008 2.812 2.965 1.00 87.38 78 LEU A CA 1
ATOM 608 C C . LEU A 1 78 ? 8.629 3.516 4.175 1.00 87.38 78 LEU 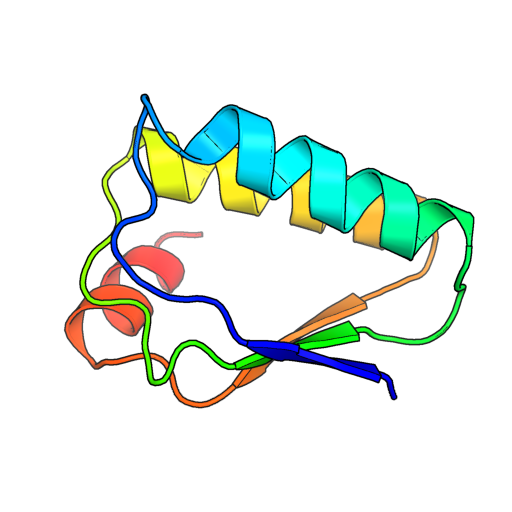A C 1
ATOM 610 O O . LEU A 1 78 ? 7.948 4.326 4.789 1.00 87.38 78 LEU A O 1
ATOM 614 N N . ASP A 1 79 ? 9.897 3.250 4.494 1.00 85.00 79 ASP A N 1
ATOM 615 C CA . ASP A 1 79 ? 10.611 3.897 5.607 1.00 85.00 79 ASP A CA 1
ATOM 616 C C . ASP A 1 79 ? 10.871 5.398 5.365 1.00 85.00 79 ASP A C 1
ATOM 618 O O . ASP A 1 79 ? 11.161 6.142 6.299 1.00 85.00 79 ASP A O 1
ATOM 622 N N . PHE A 1 80 ? 10.753 5.867 4.118 1.00 67.75 80 PHE A N 1
ATOM 623 C CA . PHE A 1 80 ? 10.855 7.288 3.760 1.00 67.75 80 PHE A CA 1
ATOM 624 C C . PHE A 1 80 ? 9.547 8.083 3.969 1.00 67.75 80 PHE A C 1
ATOM 626 O O . PHE A 1 80 ? 9.466 9.233 3.528 1.00 67.75 80 PHE A O 1
ATOM 633 N N . LEU A 1 81 ? 8.524 7.477 4.587 1.00 67.12 81 LEU A N 1
ATOM 634 C CA . LEU A 1 81 ? 7.190 8.047 4.826 1.00 67.12 81 LEU A CA 1
ATOM 635 C C . LEU A 1 81 ? 6.982 8.489 6.276 1.00 67.12 81 LEU A C 1
ATOM 637 O O . LEU A 1 81 ? 6.313 9.533 6.453 1.00 67.12 81 LEU A O 1
#

Secondary structure (DSSP, 8-state):
-EEEEEEEEESTTTHHHHHHHHHHHHHH--S-EEEEEEEEEEE-HHHHHHHHHHHHHHHHTT--EEEES--HHHHHHHHT-

pLDDT: mean 93.41, std 5.46, range [67.12, 97.88]

Radius of gyration: 11.59 Å; chains: 1; bounding box: 31×21×27 Å